Protein AF-A0A529SJ64-F1 (afdb_monomer)

pLDDT: mean 93.09, std 8.81, range [49.75, 98.06]

Solvent-accessible surface area (backbone atoms only — not comparable to full-atom values): 4350 Å² total; per-residue (Å²): 129,72,96,47,61,67,58,54,41,33,70,35,37,38,96,71,56,71,69,59,51,53,52,50,54,52,46,51,56,52,49,58,57,48,28,78,76,70,55,80,58,62,80,94,49,59,94,40,43,57,62,74,49,52,38,56,57,34,29,42,56,61,77,45,71,83,67,87,78,86,134

Secondary structure (DSSP, 8-state):
--TTHHHHHHHHHSS--HHHHHHHHHHHHHHHHHHHHH-SS-GGGGGGHIIIIIIHHHTHHHH-TT-----

Structure (mmCIF, N/CA/C/O backbone):
data_AF-A0A529SJ64-F1
#
_entry.id   AF-A0A529SJ64-F1
#
loop_
_atom_site.group_PDB
_atom_site.id
_atom_site.type_symbol
_atom_site.label_atom_id
_atom_site.label_alt_id
_atom_site.label_comp_id
_atom_site.label_asym_id
_atom_site.label_entity_id
_atom_site.label_seq_id
_atom_site.pdbx_PDB_ins_code
_atom_site.Cartn_x
_atom_site.Cartn_y
_atom_site.Cartn_z
_atom_site.occupancy
_atom_site.B_iso_or_equiv
_atom_site.auth_seq_id
_atom_site.auth_comp_id
_atom_site.auth_asym_id
_atom_site.auth_atom_id
_atom_site.pdbx_PDB_model_num
ATOM 1 N N . MET A 1 1 ? 6.055 -5.752 13.126 1.00 49.75 1 MET A N 1
ATOM 2 C CA . MET A 1 1 ? 6.855 -5.133 12.046 1.00 49.75 1 MET A CA 1
ATOM 3 C C . MET A 1 1 ? 7.745 -6.209 11.448 1.00 49.75 1 MET A C 1
ATOM 5 O O . MET A 1 1 ? 8.525 -6.774 12.206 1.00 49.75 1 MET A O 1
ATOM 9 N N . SER A 1 2 ? 7.587 -6.564 10.164 1.00 51.00 2 SER A N 1
ATOM 10 C CA . SER A 1 2 ? 8.517 -7.514 9.531 1.00 51.00 2 SER A CA 1
ATOM 11 C C . SER A 1 2 ? 9.916 -6.903 9.550 1.00 51.00 2 SER A C 1
ATOM 13 O O . SER A 1 2 ? 10.068 -5.687 9.403 1.00 51.00 2 SER A O 1
ATOM 15 N N . ALA A 1 3 ? 10.922 -7.734 9.805 1.00 59.28 3 ALA A N 1
ATOM 16 C CA . ALA A 1 3 ? 12.296 -7.285 9.976 1.00 59.28 3 ALA A CA 1
ATOM 17 C C . ALA A 1 3 ? 12.865 -6.584 8.729 1.00 59.28 3 ALA A C 1
ATOM 19 O O . ALA A 1 3 ? 13.851 -5.880 8.876 1.00 59.28 3 ALA A O 1
ATOM 20 N N . ASP A 1 4 ? 12.211 -6.665 7.559 1.00 85.12 4 ASP A N 1
ATOM 21 C CA . ASP A 1 4 ? 12.659 -5.987 6.339 1.00 85.12 4 ASP A CA 1
ATOM 22 C C . ASP A 1 4 ? 11.505 -5.526 5.419 1.00 85.12 4 ASP A C 1
ATOM 24 O O . ASP A 1 4 ? 11.480 -5.842 4.230 1.00 85.12 4 ASP A O 1
ATOM 28 N N . ALA A 1 5 ? 10.565 -4.710 5.917 1.00 89.75 5 ALA A N 1
ATOM 29 C CA . ALA A 1 5 ? 9.488 -4.130 5.086 1.00 89.75 5 ALA A CA 1
ATOM 30 C C . AL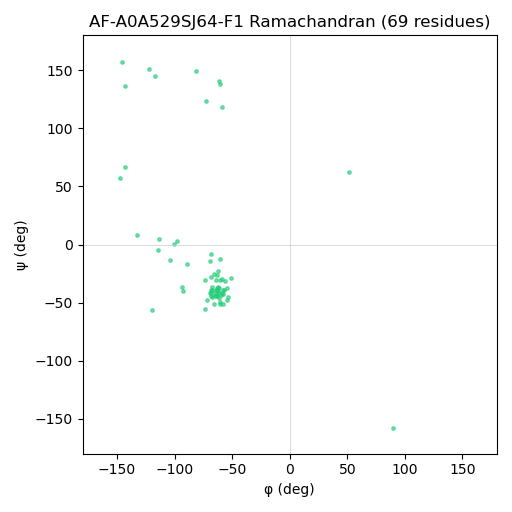A A 1 5 ? 10.001 -3.430 3.804 1.00 89.75 5 ALA A C 1
ATOM 32 O O . ALA A 1 5 ? 9.323 -3.395 2.777 1.00 89.75 5 ALA A O 1
ATOM 33 N N . TRP A 1 6 ? 11.224 -2.896 3.846 1.00 94.50 6 TRP A N 1
ATOM 34 C CA . TRP A 1 6 ? 11.912 -2.345 2.681 1.00 94.50 6 TRP A CA 1
ATOM 35 C C . TRP A 1 6 ? 12.295 -3.417 1.650 1.00 94.50 6 TRP A C 1
ATOM 37 O O . TRP A 1 6 ? 12.066 -3.219 0.457 1.00 94.50 6 TRP A O 1
ATOM 47 N N . ALA A 1 7 ? 12.845 -4.556 2.083 1.00 95.06 7 ALA A N 1
ATOM 48 C CA . ALA A 1 7 ? 13.179 -5.657 1.180 1.00 95.06 7 ALA A CA 1
ATOM 49 C C . ALA A 1 7 ? 11.914 -6.297 0.595 1.00 95.06 7 ALA A C 1
ATOM 51 O O . ALA A 1 7 ? 11.870 -6.591 -0.600 1.00 95.06 7 ALA A O 1
ATOM 52 N N . ASP A 1 8 ? 10.865 -6.442 1.407 1.00 95.38 8 ASP A N 1
ATOM 53 C CA . ASP A 1 8 ? 9.559 -6.924 0.956 1.00 95.38 8 ASP A CA 1
ATOM 54 C C . ASP A 1 8 ? 8.974 -6.002 -0.125 1.00 95.38 8 ASP A C 1
ATOM 56 O O . ASP A 1 8 ? 8.508 -6.469 -1.168 1.00 95.38 8 ASP A O 1
ATOM 60 N N . LEU A 1 9 ? 9.069 -4.684 0.075 1.00 96.12 9 LEU A N 1
ATOM 61 C CA . LEU A 1 9 ? 8.644 -3.695 -0.911 1.00 96.12 9 LEU A CA 1
ATOM 62 C C . LEU A 1 9 ? 9.464 -3.784 -2.200 1.00 96.12 9 LEU A C 1
ATOM 64 O O . LEU A 1 9 ? 8.885 -3.778 -3.285 1.00 96.12 9 LEU A O 1
ATOM 68 N N . GLN A 1 10 ? 10.789 -3.915 -2.104 1.00 95.75 10 GLN A N 1
ATOM 69 C CA . GLN A 1 10 ? 11.628 -4.083 -3.292 1.00 95.75 10 GLN A CA 1
ATOM 70 C C . GLN A 1 10 ? 11.302 -5.372 -4.051 1.00 95.75 10 GLN A C 1
ATOM 72 O O . GLN A 1 10 ? 11.280 -5.397 -5.283 1.00 95.75 10 GLN A O 1
ATOM 77 N N . LYS A 1 11 ? 10.994 -6.452 -3.332 1.00 95.38 11 LYS A N 1
ATOM 78 C CA . LYS A 1 11 ? 10.569 -7.715 -3.936 1.00 95.38 11 LYS A CA 1
ATOM 79 C C . LYS A 1 11 ? 9.240 -7.558 -4.679 1.00 95.38 11 LYS A C 1
ATOM 81 O O . LYS A 1 11 ? 9.110 -8.060 -5.799 1.00 95.38 11 LYS A O 1
ATOM 86 N N . ALA A 1 12 ? 8.280 -6.854 -4.083 1.00 95.62 12 ALA A N 1
ATOM 87 C CA . ALA A 1 12 ? 6.955 -6.638 -4.657 1.00 95.62 12 ALA A CA 1
ATOM 88 C C . ALA A 1 12 ? 6.971 -5.677 -5.856 1.00 95.62 12 ALA A C 1
ATOM 90 O O . ALA A 1 12 ? 6.412 -6.002 -6.898 1.00 95.62 12 ALA A O 1
ATOM 91 N N . ALA A 1 13 ? 7.637 -4.527 -5.738 1.00 95.50 13 ALA A N 1
ATOM 92 C CA . ALA A 1 13 ? 7.550 -3.427 -6.703 1.00 95.50 13 ALA A CA 1
ATOM 93 C C . ALA A 1 13 ? 8.764 -3.292 -7.637 1.00 95.50 13 ALA A C 1
ATOM 95 O O . ALA A 1 13 ? 8.689 -2.586 -8.640 1.00 95.50 13 ALA A O 1
ATOM 96 N N . GLY A 1 14 ? 9.877 -3.970 -7.346 1.00 94.44 14 GLY A N 1
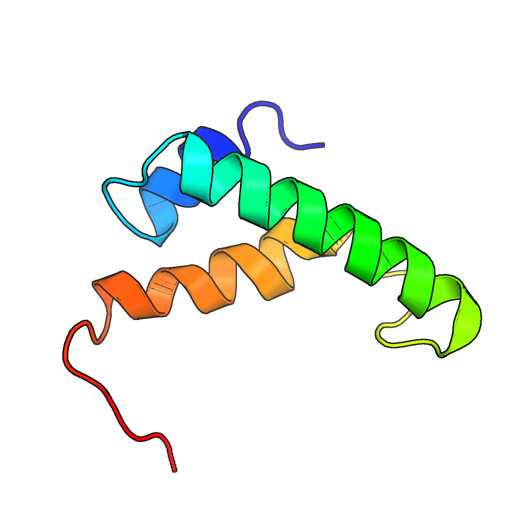AT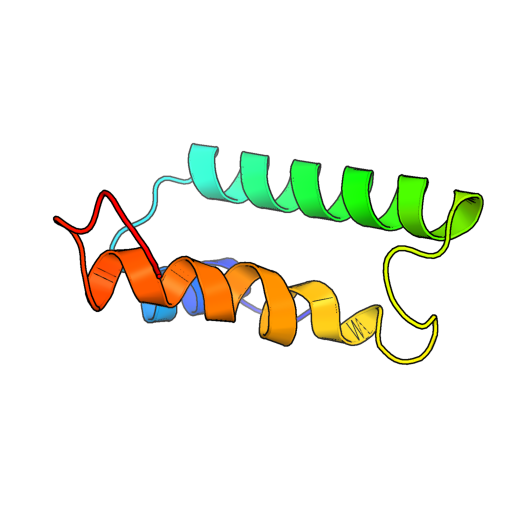OM 97 C CA . GLY A 1 14 ? 11.160 -3.747 -8.015 1.00 94.44 14 GLY A CA 1
ATOM 98 C C . GLY A 1 14 ? 11.987 -2.672 -7.299 1.00 94.44 14 GLY A C 1
ATOM 99 O O . GLY A 1 14 ? 11.784 -2.435 -6.110 1.00 94.44 14 GLY A O 1
ATOM 100 N N . PRO A 1 15 ? 12.953 -2.022 -7.969 1.00 95.50 15 PRO A N 1
ATOM 101 C CA 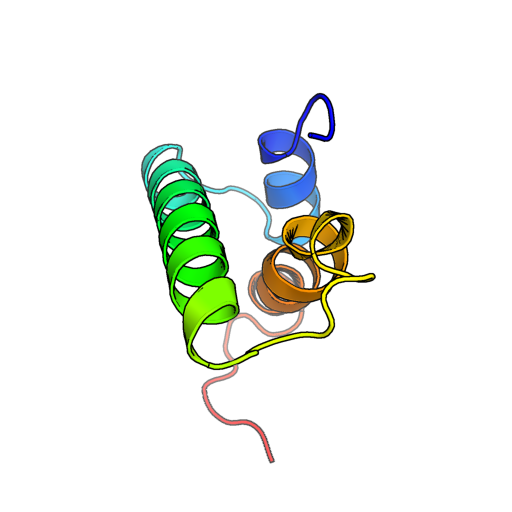. PRO A 1 15 ? 13.748 -0.967 -7.347 1.00 95.50 15 PRO A CA 1
ATOM 102 C C . PRO A 1 15 ? 12.862 0.186 -6.857 1.00 95.50 15 PRO A C 1
ATOM 104 O O . PRO A 1 15 ? 12.202 0.855 -7.648 1.00 95.50 15 PRO A O 1
ATOM 107 N N . VAL A 1 16 ? 12.871 0.438 -5.548 1.00 95.19 16 VAL A N 1
ATOM 108 C CA . VAL A 1 16 ? 12.148 1.551 -4.918 1.00 95.19 16 VAL A CA 1
ATOM 109 C C . VAL A 1 16 ? 13.152 2.498 -4.264 1.00 95.19 16 VAL A C 1
ATOM 111 O O . VAL A 1 16 ? 14.189 2.055 -3.770 1.00 95.19 16 VAL A O 1
ATOM 114 N N . SER A 1 17 ? 12.875 3.807 -4.281 1.00 96.69 17 SER A N 1
ATOM 115 C CA . SER A 1 17 ? 13.705 4.828 -3.624 1.00 96.69 17 SER A CA 1
ATOM 116 C C . SER A 1 17 ? 13.401 4.936 -2.129 1.00 96.69 17 SER A C 1
ATOM 118 O O . SER A 1 17 ? 12.273 4.695 -1.697 1.00 96.69 17 SER A O 1
ATOM 120 N N . ARG A 1 18 ? 14.409 5.294 -1.314 1.00 95.88 18 ARG A N 1
ATOM 121 C CA . ARG A 1 18 ? 14.237 5.401 0.151 1.00 95.88 18 ARG A CA 1
ATOM 122 C C . ARG A 1 18 ? 13.131 6.390 0.506 1.00 95.88 18 ARG A C 1
ATOM 124 O O . ARG A 1 18 ? 12.318 6.121 1.378 1.00 95.88 18 ARG A O 1
ATOM 131 N N . GLU A 1 19 ? 13.059 7.488 -0.241 1.00 97.94 19 GLU A N 1
ATOM 132 C CA . GLU A 1 19 ? 12.010 8.494 -0.097 1.00 97.94 19 GLU A CA 1
ATOM 133 C C . GLU A 1 19 ? 10.604 7.909 -0.304 1.00 97.94 19 GLU A C 1
ATOM 135 O O . GLU A 1 19 ? 9.693 8.207 0.465 1.00 97.94 19 GLU A O 1
ATOM 140 N N . THR A 1 20 ? 10.418 7.034 -1.297 1.00 96.94 20 THR A N 1
ATOM 141 C CA . THR A 1 20 ? 9.118 6.386 -1.543 1.00 96.94 20 THR A CA 1
ATOM 142 C C . THR A 1 20 ? 8.714 5.485 -0.380 1.00 96.94 20 THR A C 1
ATOM 144 O O . THR A 1 20 ? 7.552 5.480 0.020 1.00 96.94 20 THR A O 1
ATOM 147 N N . PHE A 1 21 ? 9.658 4.755 0.211 1.00 96.88 21 PHE A N 1
ATOM 148 C CA . PHE A 1 21 ? 9.366 3.933 1.384 1.00 96.88 21 PHE A CA 1
ATOM 149 C C . PHE A 1 21 ? 9.041 4.750 2.622 1.00 96.88 21 PHE A C 1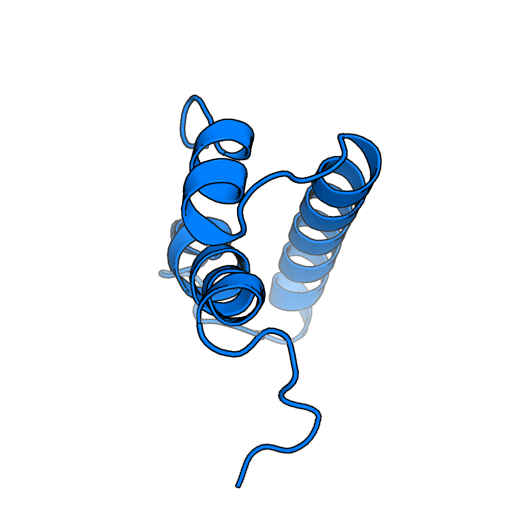
ATOM 151 O O . PHE A 1 21 ? 8.068 4.429 3.298 1.00 96.88 21 PHE A O 1
ATOM 158 N N . GLU A 1 22 ? 9.766 5.836 2.888 1.00 97.19 22 GLU A N 1
ATOM 159 C CA . GLU A 1 22 ? 9.415 6.731 3.995 1.00 97.19 22 GLU A CA 1
ATOM 160 C C . GLU A 1 22 ? 8.018 7.342 3.801 1.00 97.19 22 GLU A C 1
ATOM 162 O O . GLU A 1 22 ? 7.234 7.409 4.748 1.00 97.19 22 GLU A O 1
ATOM 167 N N . ARG A 1 23 ? 7.635 7.688 2.563 1.00 98.06 23 ARG A N 1
ATOM 168 C CA . ARG A 1 23 ? 6.263 8.124 2.246 1.00 98.06 23 ARG A CA 1
ATOM 169 C C . ARG A 1 23 ? 5.225 7.028 2.511 1.00 98.06 23 ARG A C 1
ATOM 171 O O . ARG A 1 23 ? 4.161 7.333 3.044 1.00 98.06 23 ARG A O 1
ATOM 178 N N . LEU A 1 24 ? 5.519 5.766 2.193 1.00 97.38 24 LEU A N 1
ATOM 179 C CA . LEU A 1 24 ? 4.631 4.634 2.494 1.00 97.38 24 LEU A CA 1
ATOM 180 C C . LEU A 1 24 ? 4.516 4.363 4.002 1.00 97.38 24 LEU A C 1
ATOM 182 O O . LEU A 1 24 ? 3.424 4.074 4.484 1.00 97.38 24 LEU A O 1
ATOM 186 N N . ARG A 1 25 ? 5.599 4.530 4.769 1.00 96.31 25 ARG A N 1
ATOM 187 C CA . ARG A 1 25 ? 5.554 4.469 6.241 1.00 96.31 25 ARG A CA 1
ATOM 188 C C . ARG A 1 25 ? 4.727 5.606 6.835 1.00 96.31 25 ARG A C 1
ATOM 190 O O . ARG A 1 25 ? 3.937 5.380 7.749 1.00 96.31 25 ARG A O 1
ATOM 197 N N . ALA A 1 26 ? 4.865 6.821 6.307 1.00 97.56 26 ALA A N 1
ATOM 198 C CA . ALA A 1 26 ? 4.030 7.949 6.711 1.00 97.56 26 ALA A CA 1
ATOM 199 C C . ALA A 1 26 ? 2.548 7.703 6.369 1.00 97.56 26 ALA A C 1
ATOM 201 O O . ALA A 1 26 ? 1.665 8.000 7.177 1.00 97.56 26 ALA A O 1
ATOM 202 N N . PHE A 1 27 ? 2.272 7.105 5.206 1.00 97.44 27 PHE A N 1
ATOM 203 C CA . PHE A 1 27 ? 0.930 6.679 4.821 1.00 97.44 27 PHE A CA 1
ATOM 204 C C . PHE A 1 27 ? 0.357 5.630 5.783 1.00 97.44 27 PHE A C 1
ATOM 206 O O . PHE A 1 27 ? -0.771 5.806 6.233 1.00 97.44 27 PHE A O 1
ATOM 213 N N . GLU A 1 28 ? 1.115 4.594 6.160 1.00 96.38 28 GLU A N 1
ATOM 214 C CA . GLU A 1 28 ? 0.691 3.602 7.162 1.00 96.38 28 GLU A CA 1
ATOM 215 C C . GLU A 1 28 ? 0.283 4.280 8.478 1.00 96.38 28 GLU A C 1
ATOM 217 O O . GLU A 1 28 ? -0.793 4.012 9.014 1.00 96.38 28 GLU A O 1
ATOM 222 N N . GLN A 1 29 ? 1.095 5.209 8.988 1.00 96.75 29 GLN A N 1
ATOM 223 C CA . GLN A 1 29 ? 0.778 5.939 10.219 1.00 96.75 29 GLN A CA 1
ATOM 224 C C . GLN A 1 29 ? -0.512 6.761 10.092 1.00 96.75 29 GLN A C 1
ATOM 226 O O . GLN A 1 29 ? -1.335 6.777 11.014 1.00 96.75 29 GLN A O 1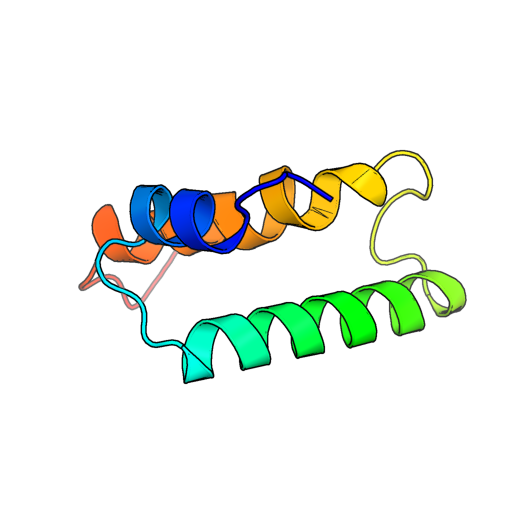
ATOM 231 N N . LEU A 1 30 ? -0.708 7.430 8.952 1.00 97.56 30 LEU A N 1
ATOM 232 C CA . LEU A 1 30 ? -1.922 8.191 8.664 1.00 97.56 30 LEU A CA 1
ATOM 233 C C . LEU A 1 30 ? -3.143 7.271 8.559 1.00 97.56 30 LEU A C 1
ATOM 235 O O . LEU A 1 30 ? -4.185 7.566 9.146 1.00 97.56 30 LEU A O 1
ATOM 239 N N . PHE A 1 31 ? -3.001 6.144 7.867 1.00 96.69 31 PHE A N 1
ATOM 240 C CA . PHE A 1 31 ? -4.024 5.115 7.741 1.00 96.69 31 PHE A CA 1
ATOM 241 C C . PHE A 1 31 ? -4.443 4.595 9.118 1.00 96.69 31 PHE A C 1
ATOM 243 O O . PHE A 1 31 ? -5.624 4.645 9.454 1.00 96.69 31 PHE A O 1
ATOM 250 N N . LEU A 1 32 ? -3.491 4.191 9.965 1.00 96.06 32 LEU A N 1
ATOM 251 C CA . LEU A 1 32 ? -3.767 3.702 11.320 1.00 96.06 32 LEU A CA 1
ATOM 252 C C . LEU A 1 32 ? -4.427 4.773 12.197 1.00 96.06 32 LEU A C 1
ATOM 254 O O . LEU A 1 32 ? -5.306 4.459 13.001 1.00 96.06 32 LEU A O 1
ATOM 258 N N . LYS A 1 33 ? -4.035 6.045 12.042 1.00 97.12 33 LYS A N 1
ATOM 259 C CA . LYS A 1 33 ? -4.677 7.171 12.734 1.00 97.12 33 LYS A CA 1
ATOM 260 C C . LYS A 1 33 ? -6.153 7.276 12.368 1.00 97.12 33 LYS A C 1
ATOM 262 O O . LYS A 1 33 ? -6.981 7.353 13.270 1.00 97.12 33 LYS A O 1
ATOM 267 N N . TRP A 1 34 ? -6.476 7.276 11.078 1.00 98.00 34 TRP A N 1
ATOM 268 C CA . TRP A 1 34 ? -7.858 7.404 10.617 1.00 98.00 34 TRP A CA 1
ATOM 269 C C . TRP A 1 34 ? -8.676 6.137 10.837 1.00 98.00 34 TRP A C 1
ATOM 271 O O . TRP A 1 34 ? -9.860 6.240 11.144 1.00 98.00 34 TRP A O 1
ATOM 281 N N . ASN A 1 35 ? -8.059 4.955 10.797 1.00 97.50 35 ASN A N 1
ATOM 282 C CA . ASN A 1 35 ? -8.754 3.708 11.088 1.00 97.50 35 ASN A CA 1
ATOM 283 C C . ASN A 1 35 ? -9.398 3.718 12.477 1.00 97.50 35 ASN A C 1
ATOM 285 O O . ASN A 1 35 ? -10.521 3.256 12.626 1.00 97.50 35 ASN A O 1
ATOM 289 N N . ARG A 1 36 ? -8.721 4.296 13.477 1.00 96.12 36 ARG A N 1
ATOM 290 C CA . ARG A 1 36 ? -9.273 4.443 14.833 1.00 96.12 36 ARG A CA 1
ATOM 291 C C . ARG A 1 36 ? -10.518 5.332 14.892 1.00 96.12 36 ARG A C 1
ATOM 293 O O . ARG A 1 36 ? -11.320 5.164 15.801 1.00 96.12 36 ARG A O 1
ATOM 300 N N . SER A 1 37 ? -10.665 6.269 13.957 1.00 97.12 37 SER A N 1
ATOM 301 C CA . SER A 1 37 ? -11.776 7.225 13.939 1.00 97.12 37 SER A CA 1
ATOM 302 C C . SER A 1 37 ? -12.953 6.762 13.085 1.00 97.12 37 SER A C 1
ATOM 304 O O . SER A 1 37 ? -14.093 7.052 13.429 1.00 97.12 37 SER A O 1
ATOM 306 N N . ILE A 1 38 ? -12.688 6.093 11.957 1.00 96.75 38 ILE A N 1
ATOM 307 C CA . ILE A 1 38 ? -13.712 5.787 10.942 1.00 96.75 38 ILE A CA 1
ATOM 308 C C . ILE A 1 38 ? -13.706 4.333 10.444 1.00 96.75 38 ILE A C 1
ATOM 310 O O . ILE A 1 38 ? -14.434 4.026 9.509 1.00 96.75 38 ILE A O 1
ATOM 314 N N . ASN A 1 39 ? -12.928 3.433 11.057 1.00 95.62 39 ASN A N 1
ATOM 315 C CA . ASN A 1 39 ? -12.888 1.996 10.742 1.00 95.62 39 ASN A CA 1
ATOM 316 C C . ASN A 1 39 ? -12.688 1.683 9.245 1.00 95.62 39 ASN A C 1
ATOM 318 O O . ASN A 1 39 ? -13.533 1.059 8.609 1.00 95.62 39 ASN A O 1
ATOM 322 N N . LEU A 1 40 ? -11.545 2.093 8.684 1.00 95.75 40 LEU A N 1
ATOM 323 C CA . LEU A 1 40 ? -11.173 1.807 7.287 1.00 95.75 40 LEU A CA 1
ATOM 324 C C . LEU A 1 40 ? -10.975 0.301 7.011 1.00 95.75 40 LEU A C 1
ATOM 326 O O . LEU A 1 40 ? -11.201 -0.168 5.900 1.00 95.75 40 LEU A O 1
ATOM 330 N N . ALA A 1 41 ? -10.547 -0.446 8.023 1.00 95.19 41 ALA A N 1
ATOM 331 C CA . ALA A 1 41 ? -10.322 -1.879 8.047 1.00 95.19 41 ALA A CA 1
ATOM 332 C C . ALA A 1 41 ? -10.668 -2.437 9.437 1.00 95.19 41 ALA A C 1
ATOM 334 O O . ALA A 1 41 ? -10.646 -1.725 10.451 1.00 95.19 41 ALA A O 1
ATOM 335 N N . ALA A 1 42 ? -10.971 -3.735 9.484 1.00 95.38 42 ALA A N 1
ATOM 336 C CA . ALA A 1 42 ? -11.288 -4.421 10.729 1.00 95.38 42 ALA A CA 1
ATOM 337 C C . ALA A 1 42 ? -10.098 -4.351 11.713 1.00 95.38 42 ALA A C 1
ATOM 339 O O . ALA A 1 42 ? -8.954 -4.562 11.300 1.00 95.38 42 ALA A O 1
ATOM 340 N N . PRO A 1 43 ? -10.328 -4.114 13.021 1.00 93.00 43 PRO A N 1
ATOM 341 C CA . PRO A 1 43 ? -9.249 -4.039 14.009 1.00 93.00 43 PRO A CA 1
ATOM 342 C C . PRO A 1 43 ? -8.347 -5.278 14.029 1.00 93.00 43 PRO A C 1
ATOM 344 O O . PRO A 1 43 ? -7.132 -5.156 14.147 1.00 93.00 43 PRO A O 1
ATOM 347 N N . SER A 1 44 ? -8.931 -6.464 13.834 1.00 94.62 44 SER A N 1
ATOM 348 C CA . SER A 1 44 ? -8.214 -7.744 13.802 1.00 94.62 44 SER A CA 1
ATOM 349 C C . SER A 1 44 ? -7.287 -7.919 12.596 1.00 94.62 44 SER A C 1
ATOM 351 O O . SER A 1 44 ? -6.563 -8.906 12.538 1.00 94.62 44 SER A O 1
ATOM 353 N N . THR A 1 45 ? -7.326 -7.012 11.614 1.00 93.81 45 THR A N 1
ATOM 354 C CA . THR A 1 45 ? -6.495 -7.074 10.402 1.00 93.81 45 THR A CA 1
ATOM 355 C C . THR A 1 45 ? -5.475 -5.940 10.314 1.00 93.81 45 THR A C 1
ATOM 357 O O . THR A 1 45 ? -4.796 -5.818 9.299 1.00 93.81 45 THR A O 1
ATOM 360 N N . LEU A 1 46 ? -5.354 -5.086 11.336 1.00 93.06 46 LEU A N 1
ATOM 361 C CA . LEU A 1 46 ? -4.440 -3.937 11.282 1.00 93.06 46 LEU A CA 1
ATOM 362 C C . LEU A 1 46 ? -2.962 -4.333 11.282 1.00 93.06 46 LEU A C 1
ATOM 364 O O . LEU A 1 46 ? -2.155 -3.644 10.661 1.00 93.06 46 LEU A O 1
ATOM 368 N N . ASP A 1 47 ? -2.616 -5.473 11.876 1.00 91.50 47 ASP A N 1
ATOM 369 C CA . ASP A 1 47 ? -1.244 -5.995 11.844 1.00 91.50 47 ASP A CA 1
ATOM 370 C C . ASP A 1 47 ? -0.823 -6.485 10.444 1.00 91.50 47 ASP A C 1
ATOM 372 O O . ASP A 1 47 ? 0.364 -6.668 10.170 1.00 91.50 47 ASP A O 1
ATOM 376 N N . ASP A 1 48 ? -1.785 -6.652 9.530 1.00 93.00 48 ASP A N 1
ATOM 377 C CA . ASP A 1 48 ? -1.579 -7.125 8.160 1.00 93.00 48 ASP A CA 1
ATOM 378 C C . ASP A 1 48 ? -1.498 -5.995 7.117 1.00 93.00 48 ASP A C 1
ATOM 380 O O . ASP A 1 48 ? -1.376 -6.284 5.923 1.00 93.00 48 ASP A O 1
ATOM 384 N N . VAL A 1 49 ? -1.557 -4.717 7.518 1.00 93.75 49 VAL A N 1
ATOM 385 C CA . VAL A 1 49 ? -1.676 -3.571 6.589 1.00 93.75 49 VAL A CA 1
ATOM 386 C C . VAL A 1 49 ? -0.595 -3.567 5.509 1.00 93.75 49 VAL A C 1
ATOM 388 O O . VAL A 1 49 ? -0.898 -3.397 4.326 1.00 93.75 49 VAL A O 1
ATOM 391 N N . TRP A 1 50 ? 0.660 -3.811 5.886 1.00 94.94 50 TRP A N 1
ATOM 392 C CA . TRP A 1 50 ? 1.748 -3.894 4.913 1.00 94.94 50 TRP A CA 1
ATOM 393 C C . TRP A 1 50 ? 1.525 -5.014 3.905 1.00 94.94 50 TRP A C 1
ATOM 395 O O . TRP A 1 50 ? 1.593 -4.773 2.704 1.00 94.94 50 TRP A O 1
ATOM 405 N N . ARG A 1 51 ? 1.216 -6.220 4.382 1.00 94.19 51 ARG A N 1
ATOM 406 C CA . ARG A 1 51 ? 1.070 -7.400 3.529 1.00 94.19 51 ARG A CA 1
ATOM 407 C C . ARG A 1 51 ? -0.126 -7.276 2.589 1.00 94.19 51 ARG A C 1
ATOM 409 O O . ARG A 1 51 ? 0.043 -7.453 1.392 1.00 94.19 51 ARG A O 1
ATOM 416 N N . ARG A 1 52 ? -1.302 -6.944 3.127 1.00 90.94 52 ARG A N 1
ATOM 417 C CA . ARG A 1 52 ? -2.592 -7.014 2.416 1.00 90.94 52 ARG A CA 1
ATOM 418 C C . ARG A 1 52 ? -2.984 -5.753 1.654 1.00 90.94 52 ARG A C 1
ATOM 420 O O . ARG A 1 52 ? -3.909 -5.798 0.850 1.00 90.94 52 ARG A O 1
ATOM 427 N N . HIS A 1 53 ? -2.358 -4.614 1.946 1.00 94.06 53 HIS A N 1
ATOM 428 C CA . HIS A 1 53 ? -2.707 -3.349 1.297 1.00 94.06 53 HIS A CA 1
ATOM 429 C C . HIS A 1 53 ? -1.524 -2.758 0.548 1.00 94.06 53 HIS A C 1
ATOM 431 O O . HIS A 1 53 ? -1.622 -2.523 -0.655 1.00 94.06 53 HIS A O 1
ATOM 437 N N . ILE A 1 54 ? -0.401 -2.536 1.232 1.00 96.31 54 ILE A N 1
ATOM 438 C CA . ILE A 1 54 ? 0.732 -1.832 0.624 1.00 96.31 54 ILE A CA 1
ATOM 439 C C . ILE A 1 54 ? 1.448 -2.732 -0.388 1.00 96.31 54 ILE A C 1
ATOM 441 O O . ILE A 1 54 ? 1.574 -2.355 -1.550 1.00 96.31 54 ILE A O 1
ATOM 445 N N . LEU A 1 55 ? 1.887 -3.923 0.027 1.00 96.50 55 LEU A N 1
ATOM 446 C CA . LEU A 1 55 ? 2.652 -4.836 -0.825 1.00 96.50 55 LEU A CA 1
ATOM 447 C C . LEU A 1 55 ? 1.806 -5.400 -1.967 1.00 96.50 55 LEU A C 1
ATOM 449 O O . LEU A 1 55 ? 2.273 -5.388 -3.103 1.00 96.50 55 LEU A O 1
ATOM 453 N N . ASP A 1 56 ? 0.568 -5.821 -1.692 1.00 95.38 56 ASP A N 1
ATOM 454 C CA . ASP A 1 56 ? -0.357 -6.300 -2.729 1.00 95.38 56 ASP A CA 1
ATOM 455 C C . ASP A 1 56 ? -0.602 -5.232 -3.812 1.00 95.38 56 ASP A C 1
ATOM 457 O O . ASP A 1 56 ? -0.522 -5.530 -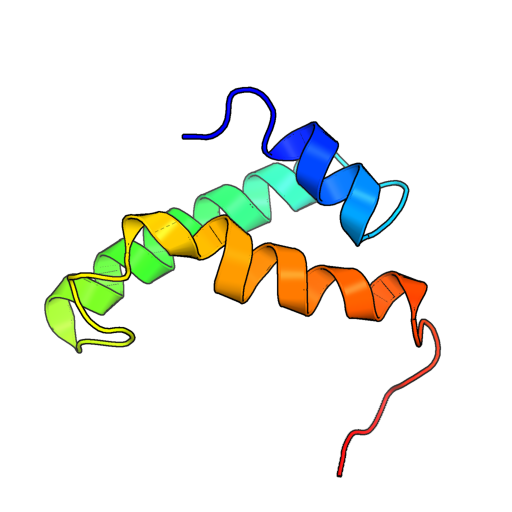5.002 1.00 95.38 56 ASP A O 1
ATOM 461 N N . SER A 1 57 ? -0.793 -3.962 -3.434 1.00 95.12 57 SER A N 1
ATOM 462 C CA . SER A 1 57 ? -0.927 -2.873 -4.418 1.00 95.12 57 SER A CA 1
ATOM 463 C C . SER A 1 57 ? 0.381 -2.604 -5.166 1.00 95.12 57 SER A C 1
ATOM 465 O O . SER A 1 57 ? 0.381 -2.348 -6.370 1.00 95.12 57 SER A O 1
ATOM 467 N N . ALA A 1 58 ? 1.517 -2.667 -4.469 1.00 96.06 58 ALA A N 1
ATOM 468 C CA . ALA A 1 58 ? 2.825 -2.365 -5.039 1.00 96.06 58 ALA A CA 1
ATOM 469 C C . ALA A 1 58 ? 3.258 -3.376 -6.120 1.00 96.06 58 ALA A C 1
ATOM 471 O O . ALA A 1 58 ? 4.005 -3.012 -7.029 1.00 96.06 58 ALA A O 1
ATOM 472 N N . GLN A 1 59 ? 2.743 -4.61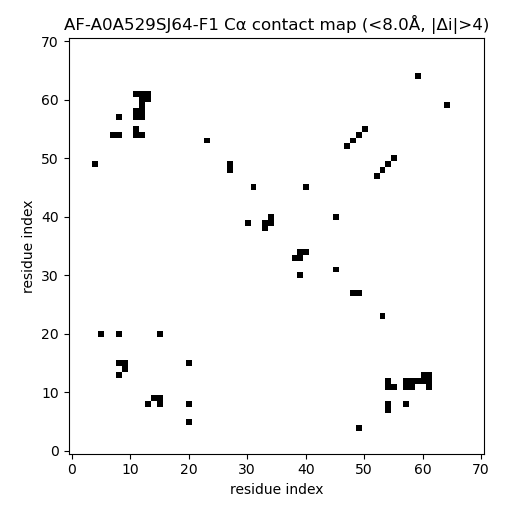2 -6.085 1.00 95.88 59 GLN A N 1
ATOM 473 C CA . GLN A 1 59 ? 2.955 -5.617 -7.139 1.00 95.88 59 GLN A CA 1
ATOM 474 C C . GLN A 1 59 ? 2.514 -5.128 -8.525 1.00 95.88 59 GLN A C 1
ATOM 476 O O . GLN A 1 59 ? 3.129 -5.489 -9.534 1.00 95.88 59 GLN A O 1
ATOM 481 N N . LEU A 1 60 ? 1.492 -4.267 -8.597 1.00 94.50 60 LEU A N 1
ATOM 482 C CA . LEU A 1 60 ? 0.971 -3.747 -9.863 1.00 94.50 60 LEU A CA 1
ATOM 483 C C . LEU A 1 60 ? 2.022 -2.962 -10.655 1.00 94.50 60 LEU A C 1
ATOM 485 O O . LEU A 1 60 ? 2.020 -3.033 -11.883 1.00 94.50 60 LEU A O 1
ATOM 489 N N . ALA A 1 61 ? 2.966 -2.303 -9.973 1.00 93.38 61 ALA A N 1
ATOM 490 C CA . ALA A 1 61 ? 4.065 -1.589 -10.622 1.0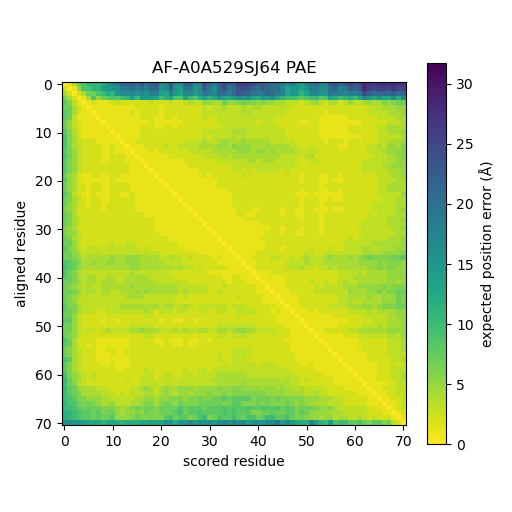0 93.38 61 ALA A CA 1
ATOM 491 C C . ALA A 1 61 ? 4.931 -2.513 -11.498 1.00 93.38 61 ALA A C 1
ATOM 493 O O . ALA A 1 61 ? 5.475 -2.069 -12.506 1.00 93.38 61 ALA A O 1
ATOM 494 N N . ARG A 1 62 ? 5.030 -3.804 -11.150 1.00 93.62 62 ARG A N 1
ATOM 495 C CA . ARG A 1 62 ? 5.725 -4.820 -11.956 1.00 93.62 62 ARG A CA 1
ATOM 496 C C . ARG A 1 62 ? 4.805 -5.545 -12.923 1.00 93.62 62 ARG A C 1
ATOM 498 O O . ARG A 1 62 ? 5.226 -5.852 -14.033 1.00 93.62 62 ARG A O 1
ATOM 505 N N . ILE A 1 63 ? 3.590 -5.871 -12.486 1.00 95.06 63 ILE A N 1
ATOM 506 C CA . ILE A 1 63 ? 2.651 -6.688 -13.267 1.00 95.06 63 ILE A CA 1
ATOM 507 C C . ILE A 1 63 ? 2.153 -5.916 -14.491 1.00 95.06 63 ILE A C 1
ATOM 509 O O . ILE A 1 63 ? 2.065 -6.480 -15.578 1.00 95.06 63 ILE A O 1
ATOM 513 N N . ALA A 1 64 ? 1.841 -4.631 -14.326 1.00 94.81 64 ALA A N 1
ATOM 514 C CA . ALA A 1 64 ? 1.252 -3.811 -15.375 1.00 94.81 64 ALA A CA 1
ATOM 515 C C . ALA A 1 64 ? 1.791 -2.365 -15.330 1.00 94.81 64 ALA A C 1
ATOM 517 O O . ALA A 1 64 ? 1.031 -1.431 -15.073 1.00 94.81 64 ALA A O 1
ATOM 518 N N . PRO A 1 65 ? 3.090 -2.145 -15.616 1.00 92.06 65 PRO A N 1
ATOM 519 C CA . PRO A 1 65 ? 3.743 -0.835 -15.472 1.00 92.06 65 PRO A CA 1
ATOM 520 C C . PRO A 1 65 ? 3.156 0.266 -16.369 1.00 92.06 65 PRO A C 1
ATOM 522 O O . PRO A 1 65 ? 3.313 1.447 -16.078 1.00 92.06 65 PRO A O 1
ATOM 525 N N . ALA A 1 66 ? 2.491 -0.111 -17.464 1.00 95.19 66 ALA A N 1
ATOM 526 C CA . ALA A 1 66 ? 1.863 0.815 -18.406 1.00 95.19 66 ALA A CA 1
ATOM 527 C C . ALA A 1 66 ? 0.341 0.954 -18.208 1.00 95.19 66 ALA A C 1
ATOM 529 O O . ALA A 1 66 ? -0.307 1.680 -18.963 1.00 95.19 66 ALA A O 1
ATOM 530 N N . ALA A 1 67 ? -0.254 0.252 -17.236 1.00 93.81 67 ALA A N 1
ATOM 531 C CA . ALA A 1 67 ? -1.691 0.322 -17.013 1.00 93.81 67 ALA A CA 1
ATOM 532 C C . ALA A 1 67 ? -2.084 1.668 -16.394 1.00 93.81 67 ALA A C 1
ATOM 534 O O . ALA A 1 67 ? -1.629 2.041 -15.317 1.00 93.81 67 ALA A O 1
ATOM 535 N N . THR A 1 68 ? -2.984 2.376 -17.070 1.00 92.88 68 THR A N 1
ATOM 536 C CA . THR A 1 68 ? -3.553 3.654 -16.613 1.00 92.88 68 THR A CA 1
ATOM 537 C C . THR A 1 68 ? -5.052 3.565 -16.324 1.00 92.88 68 THR A C 1
ATOM 539 O O . THR A 1 68 ? -5.642 4.528 -15.839 1.00 92.88 68 THR A O 1
ATOM 542 N N . ARG A 1 69 ? -5.683 2.416 -16.605 1.00 92.69 69 ARG A N 1
ATOM 543 C CA . ARG A 1 69 ? -7.118 2.178 -16.420 1.00 92.69 69 ARG A CA 1
ATOM 544 C C . ARG A 1 69 ? -7.381 0.747 -15.950 1.00 92.69 69 ARG A C 1
ATOM 546 O O . ARG A 1 69 ? -6.833 -0.192 -16.518 1.00 92.69 69 ARG A O 1
ATOM 553 N N . TRP A 1 70 ? -8.274 0.618 -14.971 1.00 86.62 70 TRP A N 1
ATOM 554 C CA . TRP A 1 70 ? -8.805 -0.641 -14.437 1.00 86.62 70 TRP A CA 1
ATOM 555 C C . TRP A 1 70 ? -10.340 -0.633 -14.586 1.00 86.62 70 TRP A C 1
ATOM 557 O O . TRP A 1 70 ? -10.924 0.455 -14.657 1.00 86.62 70 TRP A O 1
ATOM 567 N N . VAL A 1 71 ? -10.967 -1.806 -14.737 1.00 83.38 71 VAL A N 1
ATOM 568 C CA . VAL A 1 71 ? -12.415 -1.975 -15.007 1.00 83.38 71 VAL A CA 1
ATOM 569 C C . VAL A 1 71 ? -13.216 -2.300 -13.758 1.00 83.38 71 VAL A C 1
ATOM 571 O O . VAL A 1 71 ? -12.673 -3.014 -12.889 1.00 83.38 71 VAL A O 1
#

Sequence (71 aa):
MSADAWADLQKAAGPVSRETFERLRAFEQLFLKWNRSINLAAPSTLDDVWRRHILDSAQLARIAPAATRWV

Mean predicted aligned error: 3.65 Å

Radius of gyration: 13.13 Å; Cα contacts (8 Å, |Δi|>4): 39; chains: 1; bounding box: 28×16×33 Å

Foldseek 3Di:
DPPCLPVLLCVQQNDDDPVVVVVVVVVLVVVVVVCVVPNPDDPVCNVCCSPPPVSVVNNCCVVPVPDPDDD